Protein AF-A0A3D2GSN3-F1 (afdb_monomer_lite)

Structure (mmCIF, N/CA/C/O backbone):
data_AF-A0A3D2GSN3-F1
#
_entry.id   AF-A0A3D2GSN3-F1
#
loop_
_atom_site.group_PDB
_atom_site.id
_atom_site.type_symbol
_atom_site.label_atom_id
_atom_site.label_alt_id
_atom_site.label_comp_id
_atom_site.label_asym_id
_atom_site.label_entity_id
_atom_site.label_seq_id
_atom_site.pdbx_PDB_ins_code
_atom_site.Cartn_x
_atom_site.Cartn_y
_atom_site.Cartn_z
_atom_site.occupancy
_atom_site.B_iso_or_equiv
_atom_site.auth_seq_id
_atom_site.auth_comp_id
_atom_site.auth_asym_id
_atom_site.auth_atom_id
_atom_site.pdbx_PDB_model_num
ATOM 1 N N . MET A 1 1 ? 17.374 -20.292 -20.333 1.00 43.75 1 MET A N 1
ATOM 2 C CA . MET A 1 1 ? 17.295 -19.160 -21.279 1.00 43.75 1 MET A CA 1
ATOM 3 C C . MET A 1 1 ? 16.305 -18.171 -20.679 1.00 43.75 1 MET A C 1
ATOM 5 O O . MET A 1 1 ? 15.161 -18.552 -20.487 1.00 43.75 1 MET A O 1
ATOM 9 N N . VAL A 1 2 ? 16.750 -16.994 -20.233 1.00 46.53 2 VAL A N 1
ATOM 10 C CA . VAL A 1 2 ? 15.865 -16.000 -19.594 1.00 46.53 2 VAL A CA 1
ATOM 11 C C . VAL A 1 2 ? 14.959 -15.416 -20.677 1.00 46.53 2 VAL A C 1
ATOM 13 O O . VAL A 1 2 ? 15.464 -14.843 -21.643 1.00 46.53 2 VAL A O 1
ATOM 16 N N . GLU A 1 3 ? 13.643 -15.599 -20.566 1.00 51.44 3 GLU A N 1
ATOM 17 C CA . GLU A 1 3 ? 12.701 -15.005 -21.516 1.00 51.44 3 GLU A CA 1
ATOM 18 C C . GLU A 1 3 ? 12.764 -13.481 -21.413 1.00 51.44 3 GLU A C 1
ATOM 20 O O . GLU A 1 3 ? 12.422 -12.886 -20.390 1.00 51.44 3 GLU A O 1
ATOM 25 N N . ARG A 1 4 ? 13.216 -12.833 -22.491 1.00 67.69 4 ARG A N 1
ATOM 26 C CA . ARG A 1 4 ? 13.216 -11.375 -22.578 1.00 67.69 4 ARG A CA 1
ATOM 27 C C . ARG A 1 4 ? 11.768 -10.893 -22.749 1.00 67.69 4 ARG A C 1
ATOM 29 O O . ARG A 1 4 ? 11.079 -11.354 -23.664 1.00 67.69 4 ARG A O 1
ATOM 36 N N . PRO A 1 5 ? 11.300 -9.932 -21.936 1.00 77.31 5 PRO A N 1
ATOM 37 C CA . PRO A 1 5 ? 9.986 -9.327 -22.098 1.00 77.31 5 PRO A CA 1
ATOM 38 C C . PRO A 1 5 ? 9.761 -8.844 -23.536 1.00 77.31 5 PRO A C 1
ATOM 40 O O . PRO A 1 5 ? 10.570 -8.101 -24.092 1.00 77.31 5 PRO A O 1
ATOM 43 N N . ARG A 1 6 ? 8.622 -9.210 -24.138 1.00 75.12 6 ARG A N 1
ATOM 44 C CA . ARG A 1 6 ? 8.281 -8.859 -25.535 1.00 75.12 6 ARG A CA 1
ATOM 45 C C . ARG A 1 6 ? 8.362 -7.353 -25.829 1.00 75.12 6 ARG A C 1
ATOM 47 O O . ARG A 1 6 ? 8.603 -6.969 -26.970 1.00 75.12 6 ARG A O 1
ATOM 54 N N . LYS A 1 7 ? 8.161 -6.497 -24.818 1.00 74.50 7 LYS A N 1
ATOM 55 C CA . LYS A 1 7 ? 8.315 -5.036 -24.926 1.00 74.50 7 LYS A CA 1
ATOM 56 C C . LYS A 1 7 ? 9.772 -4.608 -25.139 1.00 74.50 7 LYS A C 1
ATOM 58 O O . LYS A 1 7 ? 10.011 -3.821 -26.047 1.00 74.50 7 LYS A O 1
ATOM 63 N N . LEU A 1 8 ? 10.718 -5.181 -24.391 1.00 70.62 8 LEU A N 1
ATOM 64 C CA . LEU A 1 8 ? 12.150 -4.895 -24.541 1.00 70.62 8 LEU A CA 1
ATOM 65 C C . LEU A 1 8 ? 12.641 -5.287 -25.934 1.00 70.62 8 LEU A C 1
ATOM 67 O O . LEU A 1 8 ? 13.290 -4.499 -26.609 1.00 70.62 8 LEU A O 1
ATOM 71 N N . VAL A 1 9 ? 12.222 -6.455 -26.427 1.00 72.12 9 VAL A N 1
ATOM 72 C CA . VAL A 1 9 ? 12.554 -6.905 -27.790 1.00 72.12 9 VAL A CA 1
ATOM 73 C C . VAL A 1 9 ? 12.039 -5.921 -28.850 1.00 72.12 9 VAL A C 1
ATOM 75 O O . VAL A 1 9 ? 12.721 -5.653 -29.835 1.00 72.12 9 VAL A O 1
ATOM 78 N N . ARG A 1 10 ? 10.849 -5.340 -28.653 1.00 76.56 10 ARG A N 1
ATOM 79 C CA . ARG A 1 10 ? 10.297 -4.321 -29.562 1.00 76.56 10 ARG A CA 1
ATOM 80 C C . ARG A 1 10 ? 11.048 -2.991 -29.488 1.00 76.56 10 ARG A C 1
ATOM 82 O O . ARG A 1 10 ? 11.235 -2.373 -30.530 1.00 76.56 10 ARG A O 1
ATOM 89 N N . GLN A 1 11 ? 11.453 -2.547 -28.298 1.00 75.25 11 GLN A N 1
ATOM 90 C CA . GLN A 1 11 ? 12.229 -1.312 -28.117 1.00 75.25 11 GLN A CA 1
ATOM 91 C C . GLN A 1 11 ? 13.612 -1.428 -28.758 1.00 75.25 11 GLN A C 1
ATOM 93 O O . GLN A 1 11 ? 13.996 -0.553 -29.528 1.00 75.25 11 GLN A O 1
ATOM 98 N N . ILE A 1 12 ? 14.285 -2.561 -28.543 1.00 74.00 12 ILE A N 1
ATOM 99 C CA . ILE A 1 12 ? 15.570 -2.880 -29.173 1.00 74.00 12 ILE A CA 1
ATOM 100 C C . ILE A 1 12 ? 15.413 -2.860 -30.701 1.00 74.00 12 ILE A C 1
ATOM 102 O O . ILE A 1 12 ? 16.077 -2.088 -31.384 1.00 74.00 12 ILE A O 1
ATOM 106 N N . LYS A 1 13 ? 14.451 -3.600 -31.265 1.00 73.88 13 LYS A N 1
ATOM 107 C CA . LYS A 1 13 ? 14.225 -3.602 -32.725 1.00 73.88 13 LYS A CA 1
ATOM 108 C C . LYS A 1 13 ? 13.909 -2.218 -33.301 1.00 73.88 13 LYS A C 1
ATOM 110 O O . LYS A 1 13 ? 14.298 -1.925 -34.425 1.00 73.88 13 LYS A O 1
ATOM 115 N N . ARG A 1 14 ? 13.205 -1.368 -32.546 1.00 78.56 14 ARG A N 1
ATOM 116 C CA . ARG A 1 14 ? 12.863 -0.003 -32.965 1.00 78.56 14 ARG A CA 1
ATOM 117 C C . ARG A 1 14 ? 14.085 0.916 -33.004 1.00 78.56 14 ARG A C 1
ATOM 119 O O . ARG A 1 14 ? 14.197 1.693 -33.942 1.00 78.56 14 ARG A O 1
ATOM 126 N N . LYS A 1 15 ? 14.960 0.846 -32.000 1.00 74.12 15 LYS A N 1
ATOM 127 C CA . LYS A 1 15 ? 16.110 1.756 -31.853 1.00 74.12 15 LYS A CA 1
ATOM 128 C C . LYS A 1 15 ? 17.323 1.331 -32.673 1.00 74.12 15 LYS A C 1
ATOM 130 O O . LYS A 1 15 ? 18.033 2.182 -33.184 1.00 74.12 15 LYS A O 1
ATOM 135 N N . PHE A 1 16 ? 17.502 0.027 -32.871 1.00 73.69 16 PHE A N 1
ATOM 136 C CA . PHE A 1 16 ? 18.623 -0.532 -33.631 1.00 73.69 16 PHE A CA 1
ATOM 137 C C . PHE A 1 16 ? 18.303 -0.784 -35.117 1.00 73.69 16 PHE A C 1
ATOM 139 O O . PHE A 1 16 ? 19.140 -1.303 -35.852 1.00 73.69 16 PHE A O 1
ATOM 146 N N . GLY A 1 17 ? 17.092 -0.432 -35.572 1.00 67.69 17 GLY A N 1
ATOM 147 C CA . GLY A 1 17 ? 16.731 -0.316 -36.993 1.00 67.69 17 GLY A CA 1
ATOM 148 C C . GLY A 1 17 ? 16.762 -1.603 -37.827 1.00 67.69 17 GLY A C 1
ATOM 149 O O . GLY A 1 17 ? 16.519 -1.544 -39.030 1.00 67.69 17 GLY A O 1
ATOM 150 N N . THR A 1 18 ? 17.039 -2.765 -37.231 1.00 64.31 18 THR A N 1
ATOM 151 C CA . THR A 1 18 ? 17.248 -4.024 -37.959 1.00 64.31 18 THR A CA 1
ATOM 152 C C . THR A 1 18 ? 16.326 -5.139 -37.443 1.00 64.31 18 THR A C 1
ATOM 154 O O . THR A 1 18 ? 16.216 -5.355 -36.232 1.00 64.31 18 THR A O 1
ATOM 157 N N . PRO A 1 19 ? 15.648 -5.8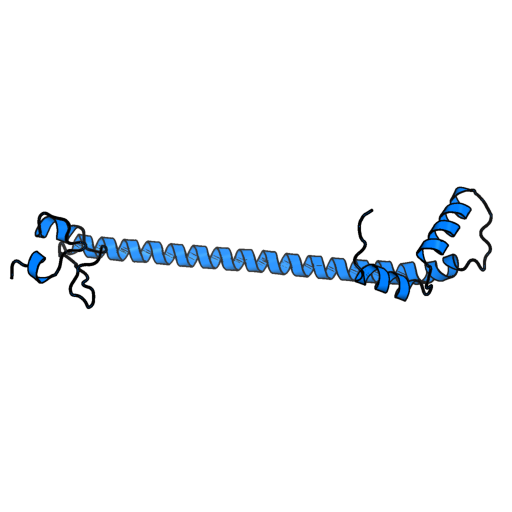88 -38.342 1.00 61.25 19 PRO A N 1
ATOM 158 C CA . PRO A 1 19 ? 14.802 -7.028 -37.967 1.00 61.25 19 PRO A CA 1
ATOM 159 C C . PRO A 1 19 ? 15.557 -8.134 -37.213 1.00 61.25 19 PRO A C 1
ATOM 161 O O . PRO A 1 19 ? 14.926 -8.866 -36.439 1.00 61.25 19 PRO A O 1
ATOM 164 N N . ASP A 1 20 ? 16.878 -8.197 -37.430 1.00 69.81 20 ASP A N 1
ATOM 165 C CA . ASP A 1 20 ? 17.818 -9.220 -36.960 1.00 69.81 20 ASP A CA 1
ATOM 166 C C . ASP A 1 20 ? 19.039 -8.617 -36.227 1.00 69.81 20 ASP A C 1
ATOM 168 O O . ASP A 1 20 ? 20.182 -9.041 -36.390 1.00 69.81 20 ASP A O 1
ATOM 172 N N . ALA A 1 21 ? 18.795 -7.568 -35.432 1.00 65.44 21 ALA A N 1
ATOM 173 C CA . ALA A 1 21 ? 19.830 -6.879 -34.656 1.00 65.44 21 ALA A CA 1
ATOM 174 C C . ALA A 1 21 ? 20.656 -7.842 -33.781 1.00 65.44 21 ALA A C 1
ATOM 176 O O . ALA A 1 21 ? 21.868 -7.690 -33.678 1.00 65.44 21 ALA A O 1
ATOM 177 N N . ASP A 1 22 ? 20.014 -8.856 -33.187 1.00 69.44 22 ASP A N 1
ATOM 178 C CA . ASP A 1 22 ? 20.684 -9.850 -32.340 1.00 69.44 22 ASP A CA 1
ATOM 179 C C . ASP A 1 22 ? 21.761 -10.634 -33.120 1.00 69.44 22 ASP A C 1
ATOM 181 O O . ASP A 1 22 ? 22.865 -10.809 -32.608 1.00 69.44 22 ASP A O 1
ATOM 185 N N . ALA A 1 23 ? 21.483 -11.060 -34.360 1.00 71.38 23 ALA A N 1
ATOM 186 C CA . ALA A 1 23 ? 22.464 -11.757 -35.194 1.00 71.38 23 ALA A CA 1
ATOM 187 C C . ALA A 1 23 ? 23.601 -10.825 -35.642 1.00 71.38 23 ALA A C 1
ATOM 189 O O . ALA A 1 23 ? 24.768 -11.211 -35.587 1.00 71.38 23 ALA A O 1
ATOM 190 N N . GLY A 1 24 ? 23.279 -9.579 -36.007 1.00 71.00 24 GLY A N 1
ATOM 191 C CA . GLY A 1 24 ? 24.273 -8.577 -36.408 1.00 71.00 24 GLY A CA 1
ATOM 192 C C . GLY A 1 24 ? 25.216 -8.157 -35.275 1.00 71.00 24 GLY A C 1
ATOM 193 O O . GLY A 1 24 ? 26.411 -7.983 -35.505 1.00 71.00 24 GLY A O 1
ATOM 194 N N . PHE A 1 25 ? 24.711 -8.036 -34.043 1.00 73.19 25 PHE A N 1
ATOM 195 C CA . PHE A 1 25 ? 25.546 -7.767 -32.867 1.00 73.19 25 PHE A CA 1
ATOM 196 C C . PHE A 1 25 ? 26.422 -8.960 -32.485 1.00 73.19 25 PHE A C 1
ATOM 198 O O . PHE A 1 25 ? 27.558 -8.760 -32.058 1.00 73.19 25 PHE A O 1
ATOM 205 N N . LEU A 1 26 ? 25.924 -10.190 -32.653 1.00 76.69 26 LEU A N 1
ATOM 206 C CA . LEU A 1 26 ? 26.709 -11.400 -32.409 1.00 76.69 26 LEU A CA 1
ATOM 207 C C . LEU A 1 26 ? 27.870 -11.529 -33.407 1.00 76.69 26 LEU A C 1
ATOM 209 O O . LEU A 1 26 ? 28.979 -11.891 -33.017 1.00 76.69 26 LEU A O 1
ATOM 213 N N . ASP A 1 27 ? 27.617 -11.204 -34.676 1.00 73.50 27 ASP A N 1
ATOM 214 C CA . ASP A 1 27 ? 28.617 -11.230 -35.746 1.00 73.50 27 ASP A CA 1
ATOM 215 C C . ASP A 1 27 ? 29.675 -10.131 -35.565 1.00 73.50 27 ASP A C 1
ATOM 217 O O . ASP A 1 27 ? 30.873 -10.405 -35.599 1.00 73.50 27 ASP A O 1
ATOM 221 N N . LEU A 1 28 ? 29.245 -8.911 -35.218 1.00 74.94 28 LEU A N 1
ATOM 222 C CA . LEU A 1 28 ? 30.154 -7.820 -34.862 1.00 74.94 28 LEU A CA 1
ATOM 223 C C . LEU A 1 28 ? 31.024 -8.173 -33.645 1.00 74.94 28 LEU A C 1
ATOM 225 O O . LEU A 1 28 ? 32.229 -7.934 -33.654 1.00 74.94 28 LEU A O 1
ATOM 229 N N . HIS A 1 29 ? 30.431 -8.755 -32.597 1.00 78.38 29 HIS A N 1
ATOM 230 C CA . HIS A 1 29 ? 31.172 -9.208 -31.419 1.00 78.38 29 HIS A CA 1
ATOM 231 C C . HIS A 1 29 ? 32.230 -10.249 -31.801 1.00 78.38 29 HIS A C 1
ATOM 233 O O . HIS A 1 29 ? 33.354 -10.194 -31.308 1.00 78.38 29 HIS A O 1
ATOM 239 N N . ARG A 1 30 ? 31.893 -11.188 -32.691 1.00 79.12 30 ARG A N 1
ATOM 240 C CA . ARG A 1 30 ? 32.821 -12.212 -33.176 1.00 79.12 30 ARG A CA 1
ATOM 241 C C . ARG A 1 30 ? 34.000 -11.600 -33.932 1.00 79.12 30 ARG A C 1
ATOM 243 O O . ARG A 1 30 ? 35.133 -11.857 -33.549 1.00 79.12 30 ARG A O 1
ATOM 250 N N . GLN A 1 31 ? 33.744 -10.726 -34.905 1.00 77.12 31 GLN A N 1
ATOM 251 C CA . GLN A 1 31 ? 34.790 -10.047 -35.685 1.00 77.12 31 GLN A CA 1
ATOM 252 C C . GLN A 1 31 ? 35.726 -9.205 -34.800 1.00 77.12 31 GLN A C 1
ATOM 254 O O . GLN A 1 31 ? 36.944 -9.250 -34.966 1.00 77.12 31 GLN A O 1
ATOM 259 N N . LEU A 1 32 ? 35.176 -8.497 -33.804 1.00 78.19 32 LEU A N 1
ATOM 260 C CA . LEU A 1 32 ? 35.964 -7.723 -32.835 1.00 78.19 32 LEU A CA 1
ATOM 261 C C . LEU A 1 32 ? 36.810 -8.605 -31.902 1.00 78.19 32 LEU A C 1
ATOM 263 O O . LEU A 1 32 ? 37.885 -8.186 -31.480 1.00 78.19 32 LEU A O 1
ATOM 267 N N . THR A 1 33 ? 36.334 -9.808 -31.571 1.00 81.56 33 THR A N 1
ATOM 268 C CA . THR A 1 33 ? 37.050 -10.753 -30.693 1.00 81.56 33 THR A CA 1
ATOM 269 C C . THR A 1 33 ? 38.135 -11.519 -31.453 1.00 81.56 33 THR A C 1
ATOM 271 O O . THR A 1 33 ? 39.207 -11.769 -30.905 1.00 81.56 33 THR A O 1
ATOM 274 N N . ASP A 1 34 ? 37.877 -11.842 -32.721 1.00 83.00 34 ASP A N 1
ATOM 275 C CA . ASP A 1 34 ? 38.779 -12.601 -33.593 1.00 83.00 34 ASP A CA 1
ATOM 276 C C . ASP A 1 34 ? 39.867 -11.710 -34.241 1.00 83.00 34 ASP A C 1
ATOM 278 O O . ASP A 1 34 ? 40.785 -12.214 -34.889 1.00 83.00 34 ASP A O 1
ATOM 282 N N . GLY A 1 35 ? 39.821 -10.388 -34.019 1.00 71.06 35 GLY A N 1
ATOM 283 C CA . GLY A 1 35 ? 40.835 -9.431 -34.480 1.00 71.06 35 GLY A CA 1
ATOM 284 C C . GLY A 1 35 ? 40.754 -9.098 -35.973 1.00 71.06 35 GLY A C 1
ATOM 285 O O . GLY A 1 35 ? 41.725 -8.596 -36.543 1.00 71.06 35 GLY A O 1
ATOM 286 N N . GLU A 1 36 ? 39.618 -9.377 -36.614 1.00 73.25 36 GLU A N 1
ATOM 287 C CA . GLU A 1 36 ? 39.374 -9.025 -38.011 1.00 73.25 36 GLU A CA 1
ATOM 288 C C . GLU A 1 36 ? 39.021 -7.536 -38.152 1.00 73.25 36 GLU A C 1
ATOM 290 O O . GLU A 1 36 ? 38.351 -6.938 -37.306 1.00 73.25 36 GLU A O 1
ATOM 295 N N . ASN A 1 37 ? 39.468 -6.914 -39.248 1.00 74.25 37 ASN A N 1
ATOM 296 C CA . ASN A 1 37 ? 39.066 -5.547 -39.574 1.00 74.25 37 ASN A CA 1
ATOM 297 C C . ASN A 1 37 ? 37.586 -5.538 -39.969 1.00 74.25 37 ASN A C 1
ATOM 299 O O . ASN A 1 37 ? 37.228 -5.985 -41.059 1.00 74.25 37 ASN A O 1
ATOM 303 N N . VAL A 1 38 ? 36.745 -4.987 -39.096 1.00 73.25 38 VAL A N 1
ATOM 304 C CA . VAL A 1 38 ? 35.323 -4.772 -39.378 1.00 73.25 38 VAL A CA 1
ATOM 305 C C . VAL A 1 38 ? 35.191 -3.809 -40.559 1.00 73.25 38 VAL A C 1
ATOM 307 O O . VAL A 1 38 ? 35.768 -2.717 -40.556 1.00 73.25 38 VAL A O 1
ATOM 310 N N . ALA A 1 39 ? 34.431 -4.210 -41.578 1.00 74.69 39 ALA A N 1
ATOM 311 C CA . ALA A 1 39 ? 34.188 -3.371 -42.743 1.00 74.69 39 ALA A CA 1
ATOM 312 C C . ALA A 1 39 ? 33.448 -2.071 -42.336 1.00 74.69 39 ALA A C 1
ATOM 314 O O . ALA A 1 39 ? 32.523 -2.131 -41.523 1.00 74.69 39 ALA A O 1
ATOM 315 N N . PRO A 1 40 ? 33.810 -0.888 -42.875 1.00 69.69 40 PRO A N 1
ATOM 316 C CA . PRO A 1 40 ? 33.196 0.392 -42.491 1.00 69.69 40 PRO A CA 1
ATOM 317 C C . PRO A 1 40 ? 31.678 0.477 -42.730 1.00 69.69 40 PRO A C 1
ATOM 319 O O . PRO A 1 40 ? 31.001 1.302 -42.124 1.00 69.69 40 PRO A O 1
ATOM 322 N N . ASP A 1 41 ? 31.149 -0.360 -43.620 1.00 73.06 41 ASP A N 1
ATOM 323 C CA . ASP A 1 41 ? 29.744 -0.482 -44.011 1.00 73.06 41 ASP A CA 1
ATOM 324 C C . ASP A 1 41 ? 29.000 -1.607 -43.268 1.00 73.06 41 ASP A C 1
ATOM 326 O O . ASP A 1 41 ? 27.865 -1.943 -43.616 1.00 73.06 41 ASP A O 1
ATOM 330 N N . HIS A 1 42 ? 29.603 -2.184 -42.223 1.00 70.88 42 HIS A N 1
ATOM 331 C CA . HIS A 1 42 ? 28.994 -3.273 -41.473 1.00 70.88 42 HIS A CA 1
ATOM 332 C C . HIS A 1 42 ? 27.643 -2.840 -40.859 1.00 70.88 42 HIS A C 1
ATOM 334 O O . HIS A 1 42 ? 27.579 -1.846 -40.126 1.00 70.88 42 HIS A O 1
ATOM 340 N N . PRO A 1 43 ? 26.547 -3.596 -41.067 1.00 69.12 43 PRO A N 1
ATOM 341 C CA . PRO A 1 43 ? 25.194 -3.197 -40.659 1.00 69.12 43 PRO A CA 1
ATOM 342 C C . PRO A 1 43 ? 25.048 -2.969 -39.145 1.00 69.12 43 PRO A C 1
ATOM 344 O O . PRO A 1 43 ? 24.241 -2.150 -38.709 1.00 69.12 43 PRO A O 1
ATOM 347 N N . ALA A 1 44 ? 25.862 -3.643 -38.327 1.00 69.88 44 ALA A N 1
ATOM 348 C CA . ALA A 1 44 ? 25.889 -3.431 -36.879 1.00 69.88 44 ALA A CA 1
ATOM 349 C C . ALA A 1 44 ? 26.530 -2.091 -36.455 1.00 69.88 44 ALA A C 1
ATOM 351 O O . ALA A 1 44 ? 26.159 -1.563 -35.410 1.00 69.88 44 ALA A O 1
ATOM 352 N N . ILE A 1 45 ? 27.424 -1.499 -37.263 1.00 74.00 45 ILE A N 1
ATOM 353 C CA . ILE A 1 45 ? 27.992 -0.162 -36.997 1.00 74.00 45 ILE A CA 1
ATOM 354 C C . ILE A 1 45 ? 26.896 0.903 -37.112 1.00 74.00 45 ILE A C 1
ATOM 356 O O . ILE A 1 45 ? 26.795 1.779 -36.256 1.00 74.00 45 ILE A O 1
ATOM 360 N N . ALA A 1 46 ? 26.013 0.787 -38.109 1.00 71.56 46 ALA A N 1
ATOM 361 C CA . ALA A 1 46 ? 24.836 1.649 -38.225 1.00 71.56 46 ALA A CA 1
ATOM 362 C C . ALA A 1 46 ? 23.862 1.464 -37.044 1.00 71.56 46 ALA A C 1
ATOM 364 O O . ALA A 1 46 ? 23.271 2.432 -36.573 1.00 71.56 46 ALA A O 1
ATOM 365 N N . GLY A 1 47 ? 23.738 0.238 -36.521 1.00 68.50 47 GLY A N 1
ATOM 366 C CA . GLY A 1 47 ? 22.967 -0.045 -35.307 1.00 68.50 47 GLY A CA 1
ATOM 367 C C . GLY A 1 47 ? 23.536 0.639 -34.056 1.00 68.50 47 GLY A C 1
ATOM 368 O O . GLY A 1 47 ? 22.774 1.149 -33.238 1.00 68.50 47 GLY A O 1
ATOM 369 N N . LEU A 1 48 ? 24.863 0.719 -33.920 1.00 75.00 48 LEU A N 1
ATOM 370 C CA . LEU A 1 48 ? 25.518 1.382 -32.784 1.00 75.00 48 LEU A CA 1
ATOM 371 C C . LEU A 1 48 ? 25.234 2.889 -32.706 1.00 75.00 48 LEU A C 1
ATOM 373 O O . LEU A 1 48 ? 25.309 3.451 -31.616 1.00 75.00 48 LEU A O 1
ATOM 377 N N . ALA A 1 49 ? 24.845 3.534 -33.810 1.00 77.12 49 ALA A N 1
ATOM 378 C CA . ALA A 1 49 ? 24.462 4.946 -33.800 1.00 77.12 49 ALA A CA 1
ATOM 379 C C . ALA A 1 49 ? 23.252 5.223 -32.883 1.00 77.12 49 ALA A C 1
ATOM 381 O O . ALA A 1 49 ? 23.200 6.270 -32.249 1.00 77.12 49 ALA A O 1
ATOM 382 N N . GLY A 1 50 ? 22.317 4.272 -32.759 1.00 75.44 50 GLY A N 1
ATOM 383 C CA . GLY A 1 50 ? 21.149 4.379 -31.872 1.00 75.44 50 GLY A CA 1
ATOM 384 C C . GLY A 1 50 ? 21.399 3.929 -30.428 1.00 75.44 50 GLY A C 1
ATOM 385 O O . GLY A 1 50 ? 20.474 3.955 -29.616 1.00 75.44 50 GLY A O 1
ATOM 386 N N . LEU A 1 51 ? 22.620 3.483 -30.098 1.00 81.19 51 LEU A N 1
ATOM 387 C CA . LEU A 1 51 ? 22.949 2.963 -28.769 1.00 81.19 51 LEU A CA 1
ATOM 388 C C . LEU A 1 51 ? 22.962 4.068 -27.710 1.00 81.19 51 LEU A C 1
ATOM 390 O O . LEU A 1 51 ? 22.457 3.834 -26.617 1.00 81.19 51 LEU A O 1
ATOM 394 N N . SER A 1 52 ? 23.509 5.247 -28.030 1.00 81.38 52 SER A N 1
ATOM 395 C CA . SER A 1 52 ? 23.542 6.382 -27.093 1.00 81.38 52 SER A CA 1
ATOM 396 C C . SER A 1 52 ? 22.123 6.778 -26.691 1.00 81.38 52 SER A C 1
ATOM 398 O O . SER A 1 52 ? 21.779 6.696 -25.518 1.00 81.38 52 SER A O 1
ATOM 400 N N . ASP A 1 53 ? 21.263 7.044 -27.677 1.00 82.56 53 ASP A N 1
ATOM 401 C CA . ASP A 1 53 ? 19.858 7.402 -27.456 1.00 82.56 53 ASP A CA 1
ATOM 402 C C . ASP A 1 53 ? 19.082 6.329 -26.680 1.00 82.56 53 ASP A C 1
ATOM 404 O O . ASP A 1 53 ? 18.159 6.631 -25.925 1.00 82.56 53 ASP A O 1
ATOM 408 N N . PHE A 1 54 ? 19.408 5.050 -26.893 1.00 84.44 54 PHE A N 1
ATOM 409 C CA . PHE A 1 54 ? 18.800 3.955 -26.145 1.00 84.44 54 PHE A CA 1
ATOM 410 C C . PHE A 1 54 ? 19.263 3.936 -24.683 1.00 84.44 54 PHE A C 1
ATOM 412 O O . PHE A 1 54 ? 18.437 3.729 -23.797 1.00 84.44 54 PHE A O 1
ATOM 419 N N . ILE A 1 55 ? 20.557 4.144 -24.425 1.00 85.94 55 ILE A N 1
ATOM 420 C CA . ILE A 1 55 ? 21.102 4.219 -23.063 1.00 85.94 55 ILE A CA 1
ATOM 421 C C . ILE A 1 55 ? 20.499 5.411 -22.320 1.00 85.94 55 ILE A C 1
ATOM 423 O O . ILE A 1 55 ? 20.096 5.240 -21.172 1.00 85.94 55 ILE A O 1
ATOM 427 N N . ASP A 1 56 ? 20.372 6.564 -22.975 1.00 86.94 56 ASP A N 1
ATOM 428 C CA . ASP A 1 56 ? 19.776 7.764 -22.385 1.00 86.94 56 ASP A CA 1
ATOM 429 C C . ASP A 1 56 ? 18.297 7.539 -22.022 1.00 86.94 56 ASP A C 1
ATOM 431 O O . ASP A 1 56 ? 17.885 7.829 -20.902 1.00 86.94 56 ASP A O 1
ATOM 435 N N . GLU A 1 57 ? 17.506 6.916 -22.906 1.00 87.88 57 GLU A N 1
ATOM 436 C CA . GLU A 1 57 ? 16.100 6.570 -22.622 1.00 87.88 57 GLU A CA 1
ATOM 437 C C . GLU A 1 57 ? 15.971 5.544 -21.481 1.00 87.88 57 GLU A C 1
ATOM 439 O O . GLU A 1 57 ? 15.057 5.611 -20.650 1.00 87.88 57 GLU A O 1
ATOM 444 N N . VAL A 1 58 ? 16.888 4.574 -21.416 1.00 87.75 58 VAL A N 1
ATOM 445 C CA . VAL A 1 58 ? 16.943 3.617 -20.305 1.00 87.75 58 VAL A CA 1
ATOM 446 C C . VAL A 1 58 ? 17.289 4.342 -19.005 1.00 87.75 58 VAL A C 1
ATOM 448 O O . VAL A 1 58 ? 16.615 4.110 -18.002 1.00 87.75 58 VAL A O 1
ATOM 451 N N . ALA A 1 59 ? 18.282 5.232 -19.014 1.00 83.50 59 ALA A N 1
ATOM 452 C CA . ALA A 1 59 ? 18.676 6.019 -17.851 1.00 83.50 59 ALA A CA 1
ATOM 453 C C . ALA A 1 59 ? 17.514 6.882 -17.333 1.00 83.50 59 ALA A C 1
ATOM 455 O O . ALA A 1 59 ? 17.203 6.814 -16.145 1.00 83.50 59 ALA A O 1
ATOM 456 N N . GLU A 1 60 ? 16.805 7.581 -18.222 1.00 91.88 60 GLU A N 1
ATOM 457 C CA . GLU A 1 60 ? 15.609 8.367 -17.889 1.00 91.88 60 GLU A CA 1
ATOM 458 C C . GLU A 1 60 ? 14.504 7.486 -17.278 1.00 91.88 60 GLU A C 1
ATOM 460 O O . GLU A 1 60 ? 13.875 7.840 -16.280 1.00 91.88 60 GLU A O 1
ATOM 465 N N . THR A 1 61 ? 14.296 6.284 -17.826 1.00 90.00 61 THR A N 1
ATOM 466 C CA . THR A 1 61 ? 13.318 5.330 -17.281 1.00 90.00 61 THR A CA 1
ATOM 467 C C . THR A 1 61 ? 13.687 4.892 -15.860 1.00 90.00 61 THR A C 1
ATOM 469 O O . THR A 1 61 ? 12.806 4.759 -15.007 1.00 90.00 61 THR A O 1
ATOM 472 N N . TYR A 1 62 ? 14.974 4.658 -15.591 1.00 90.19 62 TYR A N 1
ATOM 473 C CA . TYR A 1 62 ? 15.451 4.303 -14.255 1.00 90.19 62 TYR A CA 1
ATOM 474 C C . TYR A 1 62 ? 15.345 5.471 -13.272 1.00 90.19 62 TYR A C 1
ATOM 476 O O . TYR A 1 62 ? 14.958 5.243 -12.129 1.00 90.19 62 TYR A O 1
ATOM 484 N N . GLU A 1 63 ? 15.624 6.699 -13.707 1.00 91.38 63 GLU A N 1
ATOM 485 C CA . GLU A 1 63 ? 15.436 7.906 -12.895 1.00 91.38 63 GLU A CA 1
ATOM 486 C C . GLU A 1 63 ? 13.961 8.080 -12.508 1.00 91.38 63 GLU A C 1
ATOM 488 O O . GLU A 1 63 ? 13.630 8.205 -11.328 1.00 91.38 63 GLU A O 1
ATOM 493 N N . HIS A 1 64 ? 13.051 7.943 -13.475 1.00 91.75 64 HIS A N 1
ATOM 494 C CA . HIS A 1 64 ? 11.617 8.009 -13.212 1.00 91.75 64 HIS A CA 1
ATOM 495 C C . HIS A 1 64 ? 11.134 6.897 -12.269 1.00 91.75 64 HIS A C 1
ATOM 497 O O . HIS A 1 64 ? 10.266 7.114 -11.415 1.00 91.75 64 HIS A O 1
ATOM 503 N N . TYR A 1 65 ? 11.688 5.690 -12.408 1.00 92.19 65 TYR A N 1
ATOM 504 C CA . TYR A 1 65 ? 11.385 4.582 -11.510 1.00 92.19 65 TYR A CA 1
ATOM 505 C C . TYR A 1 65 ? 11.872 4.861 -10.085 1.00 92.19 65 TYR A C 1
ATOM 507 O O . TYR A 1 65 ? 11.123 4.627 -9.139 1.00 92.19 65 TYR A O 1
ATOM 515 N N . ASP A 1 66 ? 13.086 5.388 -9.923 1.00 92.19 66 ASP A N 1
ATOM 516 C CA . ASP A 1 66 ? 13.645 5.739 -8.615 1.00 92.19 66 ASP A CA 1
ATOM 517 C C . ASP A 1 66 ? 12.798 6.814 -7.917 1.00 92.19 66 ASP A C 1
ATOM 519 O O . ASP A 1 66 ? 12.426 6.664 -6.751 1.00 92.19 66 ASP A O 1
ATOM 523 N N . ASP A 1 67 ? 12.379 7.846 -8.649 1.00 94.38 67 ASP A N 1
ATOM 524 C CA . ASP A 1 67 ? 11.474 8.876 -8.133 1.00 94.38 67 ASP A CA 1
ATOM 525 C C . ASP A 1 67 ? 10.113 8.307 -7.723 1.00 94.38 67 ASP A C 1
ATOM 527 O O . ASP A 1 67 ? 9.592 8.611 -6.645 1.00 94.38 67 ASP A O 1
ATOM 531 N N . THR A 1 68 ? 9.555 7.419 -8.544 1.00 94.44 68 THR A N 1
ATOM 532 C CA . THR A 1 68 ? 8.290 6.739 -8.248 1.00 94.44 68 THR A CA 1
ATOM 533 C C . THR A 1 68 ? 8.407 5.878 -6.988 1.00 94.44 68 THR A C 1
ATOM 535 O O . THR A 1 68 ? 7.541 5.925 -6.112 1.00 94.44 68 THR A O 1
ATOM 538 N N . VAL A 1 69 ? 9.504 5.132 -6.840 1.00 93.81 69 VAL A N 1
ATOM 539 C CA . VAL A 1 69 ? 9.779 4.321 -5.647 1.00 93.81 69 VAL A CA 1
ATOM 540 C C . VAL A 1 69 ? 9.922 5.200 -4.406 1.00 93.81 69 VAL A C 1
ATOM 542 O O . VAL A 1 69 ? 9.297 4.904 -3.385 1.00 93.81 69 VAL A O 1
ATOM 545 N N . LYS A 1 70 ? 10.666 6.312 -4.478 1.00 95.44 70 LYS A N 1
ATOM 546 C CA . LYS A 1 70 ? 10.794 7.270 -3.364 1.00 95.44 70 LYS A CA 1
ATOM 547 C C . LYS A 1 70 ? 9.438 7.821 -2.931 1.00 95.44 70 LYS A C 1
ATOM 549 O O . LYS A 1 70 ? 9.164 7.897 -1.731 1.00 95.44 70 LYS A O 1
ATOM 554 N N . LEU A 1 71 ? 8.575 8.173 -3.885 1.00 95.75 71 LEU A N 1
ATOM 555 C CA . LEU A 1 71 ? 7.218 8.639 -3.596 1.00 95.75 71 LEU A CA 1
ATOM 556 C C . LEU A 1 71 ? 6.377 7.556 -2.916 1.00 95.75 71 LEU A C 1
ATOM 558 O O . LEU A 1 71 ? 5.730 7.836 -1.907 1.00 95.75 71 LEU A O 1
ATOM 562 N N . HIS A 1 72 ? 6.414 6.317 -3.411 1.00 92.75 72 HIS A N 1
ATOM 563 C CA . HIS A 1 72 ? 5.688 5.209 -2.789 1.00 92.75 72 HIS A CA 1
ATOM 564 C C . HIS A 1 72 ? 6.166 4.919 -1.365 1.00 92.75 72 HIS A C 1
ATOM 566 O O . HIS A 1 72 ? 5.331 4.744 -0.479 1.00 92.75 72 HIS A O 1
ATOM 572 N N . ILE A 1 73 ? 7.479 4.932 -1.122 1.00 94.44 73 ILE A N 1
ATOM 573 C CA . ILE A 1 73 ? 8.051 4.765 0.221 1.00 94.44 73 ILE A CA 1
ATOM 574 C C . ILE A 1 73 ? 7.572 5.886 1.146 1.00 94.44 73 ILE A C 1
ATOM 576 O O . ILE A 1 73 ? 7.115 5.623 2.258 1.00 94.44 73 ILE A O 1
A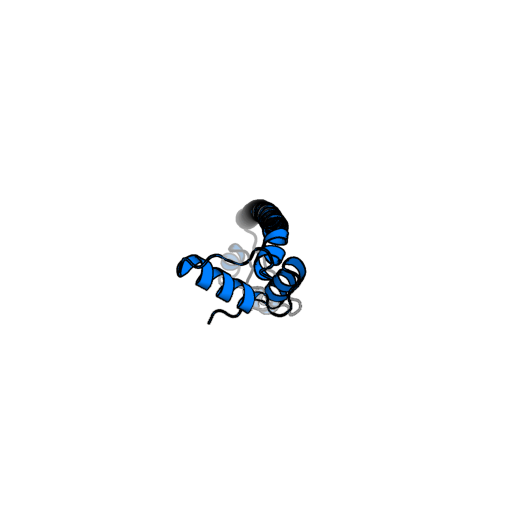TOM 580 N N . ARG A 1 74 ? 7.629 7.142 0.688 1.00 94.88 74 ARG A N 1
ATOM 581 C CA . ARG A 1 74 ? 7.161 8.289 1.473 1.00 94.88 74 ARG A CA 1
ATOM 582 C C . ARG A 1 74 ? 5.678 8.167 1.821 1.00 94.88 74 ARG A C 1
ATOM 584 O O . ARG A 1 74 ? 5.319 8.373 2.977 1.00 94.88 74 ARG A O 1
ATOM 591 N N . ASN A 1 75 ? 4.836 7.814 0.853 1.00 93.75 75 ASN A N 1
ATOM 592 C CA . ASN A 1 75 ? 3.401 7.645 1.072 1.00 93.75 75 ASN A CA 1
ATOM 593 C C . ASN A 1 75 ? 3.115 6.504 2.052 1.00 93.75 75 ASN A C 1
ATOM 595 O O . ASN A 1 75 ? 2.310 6.677 2.959 1.00 93.75 75 ASN A O 1
ATOM 599 N N . ALA A 1 76 ? 3.816 5.373 1.923 1.00 93.31 76 ALA A N 1
ATOM 600 C CA . ALA A 1 76 ? 3.681 4.254 2.850 1.00 93.31 76 ALA A CA 1
ATOM 601 C C . ALA A 1 76 ? 4.039 4.657 4.289 1.00 93.31 76 ALA A C 1
ATOM 603 O O . ALA A 1 76 ? 3.315 4.311 5.221 1.00 93.31 76 ALA A O 1
ATOM 604 N N . ASN A 1 77 ? 5.106 5.439 4.469 1.00 94.00 77 ASN A N 1
ATOM 605 C CA . ASN A 1 77 ? 5.501 5.939 5.784 1.00 94.00 77 ASN A CA 1
ATOM 606 C C . ASN A 1 77 ? 4.449 6.885 6.381 1.00 94.00 77 ASN A C 1
ATOM 608 O O . ASN A 1 77 ? 4.116 6.748 7.554 1.00 94.00 77 ASN A O 1
ATOM 612 N N . ILE A 1 78 ? 3.898 7.806 5.582 1.00 93.75 78 ILE A N 1
ATOM 613 C CA . ILE A 1 78 ? 2.834 8.722 6.029 1.00 93.75 78 ILE A CA 1
ATOM 614 C C . ILE A 1 78 ? 1.592 7.931 6.445 1.00 93.75 78 ILE A C 1
ATOM 616 O O . ILE A 1 78 ? 1.104 8.105 7.556 1.00 93.75 78 ILE A O 1
ATOM 620 N N . SER A 1 79 ? 1.124 7.009 5.601 1.00 91.44 79 SER A N 1
ATOM 621 C CA . SER A 1 79 ? -0.049 6.190 5.919 1.00 91.44 79 SER A CA 1
ATOM 622 C C . SER A 1 79 ? 0.172 5.308 7.149 1.00 91.44 79 SER A C 1
ATOM 624 O O . SER A 1 79 ? -0.743 5.134 7.947 1.00 91.44 79 SER A O 1
ATOM 626 N N . SER A 1 80 ? 1.379 4.766 7.339 1.00 94.62 80 SER A N 1
ATOM 627 C CA . SER A 1 80 ? 1.702 3.993 8.541 1.00 94.62 80 SER A CA 1
ATOM 628 C C . SER A 1 80 ? 1.659 4.854 9.803 1.00 94.62 80 SER A C 1
ATOM 630 O O . SER A 1 80 ? 1.183 4.391 10.837 1.00 94.62 80 SER A O 1
ATOM 632 N N . GLU A 1 81 ? 2.157 6.086 9.732 1.00 95.50 81 GLU A N 1
ATOM 633 C CA . GLU A 1 81 ? 2.140 7.018 10.857 1.00 95.50 81 GLU A CA 1
ATOM 634 C C . GLU A 1 81 ? 0.706 7.437 11.208 1.00 95.50 81 GLU A C 1
ATOM 636 O O . GLU A 1 81 ? 0.307 7.366 12.369 1.00 95.50 81 GLU A O 1
ATOM 641 N N . GLU A 1 82 ? -0.110 7.772 10.206 1.00 95.06 82 GLU A N 1
ATOM 642 C CA . GLU A 1 82 ? -1.529 8.103 10.392 1.00 95.06 82 GLU A CA 1
ATOM 643 C C . GLU A 1 82 ? -2.315 6.939 11.017 1.00 95.06 82 GLU A C 1
ATOM 645 O O . GLU A 1 82 ? -3.097 7.143 11.948 1.00 95.06 82 GLU A O 1
ATOM 650 N N . LEU A 1 83 ? -2.073 5.703 10.564 1.00 95.12 83 LEU A N 1
ATOM 651 C CA . LEU A 1 83 ? -2.692 4.506 11.141 1.00 95.12 83 LEU A CA 1
ATOM 652 C C . LEU A 1 83 ? -2.276 4.286 12.598 1.00 95.12 83 LEU A C 1
ATOM 654 O O . LEU A 1 83 ? -3.116 3.948 13.433 1.00 95.12 83 LEU A O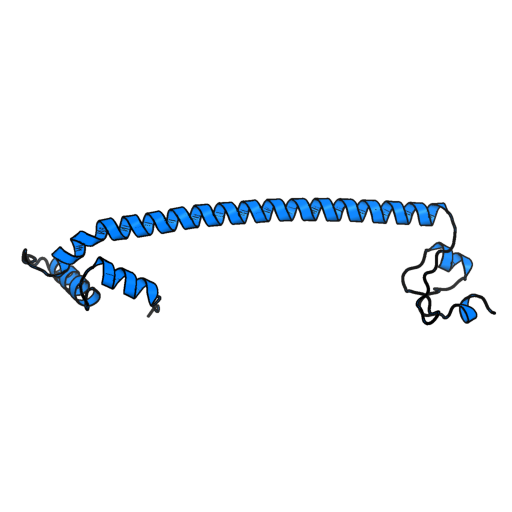 1
ATOM 658 N N . ASN A 1 84 ? -1.000 4.497 12.926 1.00 95.19 84 ASN A N 1
ATOM 659 C CA . ASN A 1 84 ? -0.515 4.379 14.300 1.00 95.19 84 ASN A CA 1
ATOM 660 C C . ASN A 1 84 ? -1.152 5.430 15.214 1.00 95.19 84 ASN A C 1
ATOM 662 O O . ASN A 1 84 ? -1.578 5.099 16.322 1.00 95.19 84 ASN A O 1
ATOM 666 N N . GLN A 1 85 ? -1.280 6.671 14.744 1.00 94.62 85 GLN A N 1
ATOM 667 C CA . GLN A 1 85 ? -1.944 7.741 15.489 1.00 94.62 85 GLN A CA 1
ATOM 668 C C . GLN A 1 85 ? -3.430 7.441 15.711 1.00 94.62 85 GLN A C 1
ATOM 670 O O . GLN A 1 85 ? -3.917 7.555 16.838 1.00 94.62 85 GLN A O 1
ATOM 675 N N . ALA A 1 86 ? -4.141 6.992 14.673 1.00 94.12 86 ALA A N 1
ATOM 676 C CA . ALA A 1 86 ? -5.546 6.606 14.777 1.00 94.12 86 ALA A CA 1
ATOM 677 C C . ALA A 1 86 ? -5.751 5.438 15.757 1.00 94.12 86 ALA A C 1
ATOM 679 O O . ALA A 1 86 ? -6.638 5.493 16.611 1.00 94.12 86 ALA A O 1
ATOM 680 N N . ASN A 1 87 ? -4.897 4.413 15.697 1.00 94.50 87 ASN A N 1
ATOM 681 C CA . ASN A 1 87 ? -4.927 3.293 16.638 1.00 94.50 87 ASN A CA 1
ATOM 682 C C . ASN A 1 87 ? -4.637 3.738 18.076 1.00 94.50 87 ASN A C 1
ATOM 684 O O . ASN A 1 87 ? -5.312 3.290 19.002 1.00 94.50 87 ASN A O 1
ATOM 688 N N . GLY A 1 88 ? -3.673 4.642 18.271 1.00 95.69 88 GLY A N 1
ATOM 689 C CA . GLY A 1 88 ? -3.380 5.229 19.578 1.00 95.69 88 GLY A CA 1
ATOM 690 C C . GLY A 1 88 ? -4.584 5.979 20.155 1.00 95.69 88 GLY A C 1
ATOM 691 O O . GLY A 1 88 ? -4.957 5.753 21.307 1.00 95.69 88 GLY A O 1
ATOM 692 N N . ALA A 1 89 ? -5.246 6.802 19.339 1.00 94.81 89 ALA A N 1
ATOM 693 C CA . ALA A 1 89 ? -6.454 7.523 19.735 1.00 94.81 89 ALA A CA 1
ATOM 694 C C . ALA A 1 89 ? -7.614 6.572 20.084 1.00 94.81 89 ALA A C 1
ATOM 696 O O . ALA A 1 89 ? -8.292 6.771 21.093 1.00 94.81 89 ALA A O 1
ATOM 697 N N . LEU A 1 90 ? -7.816 5.506 19.301 1.00 95.25 90 LEU A N 1
ATOM 698 C CA . LEU A 1 90 ? -8.822 4.476 19.585 1.00 95.25 90 LEU A CA 1
ATOM 699 C C . LEU A 1 90 ? -8.533 3.731 20.890 1.00 95.25 90 LEU A C 1
ATOM 701 O O . LEU A 1 90 ? -9.443 3.526 21.691 1.00 95.25 90 LEU A O 1
ATOM 705 N N . ALA A 1 91 ? -7.277 3.353 21.131 1.00 93.75 91 ALA A N 1
ATOM 706 C CA . ALA A 1 91 ? -6.878 2.696 22.370 1.00 93.75 91 ALA A CA 1
ATOM 707 C C . ALA A 1 91 ? -7.110 3.604 23.586 1.00 93.75 91 ALA A C 1
ATOM 709 O O . ALA A 1 91 ? -7.626 3.150 24.609 1.00 93.75 91 ALA A O 1
ATOM 710 N N . GLN A 1 92 ? -6.789 4.895 23.461 1.00 94.12 92 GLN A N 1
ATOM 711 C CA . GLN A 1 92 ? -7.044 5.878 24.507 1.00 94.12 92 GLN A CA 1
ATOM 712 C C . GLN A 1 92 ? -8.543 6.028 24.783 1.00 94.12 92 GLN A C 1
ATOM 714 O O . GLN A 1 92 ? -8.949 5.972 25.942 1.00 94.12 92 GLN A O 1
ATOM 719 N N . LEU A 1 93 ? -9.367 6.157 23.739 1.00 93.31 93 LEU A N 1
ATOM 720 C CA . LEU A 1 93 ? -10.819 6.253 23.876 1.00 93.31 93 LEU A CA 1
ATOM 721 C C . LEU A 1 93 ? -11.407 5.005 24.540 1.00 93.31 93 LEU A C 1
ATOM 723 O O . LEU A 1 93 ? -12.214 5.123 25.459 1.00 93.31 93 LEU A O 1
ATOM 727 N N . ASN A 1 94 ? -10.980 3.817 24.109 1.00 89.25 94 ASN A N 1
ATOM 728 C CA . ASN A 1 94 ? -11.429 2.558 24.691 1.00 89.25 94 ASN A CA 1
ATOM 729 C C . ASN A 1 94 ? -11.070 2.481 26.185 1.00 89.25 94 ASN A C 1
ATOM 731 O O . ASN A 1 94 ? -11.904 2.122 27.013 1.00 89.25 94 ASN A O 1
ATOM 735 N N . ASN A 1 95 ? -9.859 2.910 26.553 1.00 89.19 95 ASN A N 1
ATOM 736 C CA . ASN A 1 95 ? -9.443 2.970 27.950 1.00 89.19 95 ASN A CA 1
ATOM 737 C C . ASN A 1 95 ? -10.272 3.980 28.764 1.00 89.19 95 ASN A C 1
ATOM 739 O O . ASN A 1 95 ? -10.698 3.681 29.880 1.00 89.19 95 ASN A O 1
ATOM 743 N N . SER A 1 96 ? -10.557 5.160 28.205 1.00 89.44 96 SER A N 1
ATOM 744 C CA . SER A 1 96 ? -11.425 6.150 28.850 1.00 89.44 96 SER A CA 1
ATOM 745 C C . SER A 1 96 ? -12.840 5.610 29.061 1.00 89.44 96 SER A C 1
ATOM 747 O O . SER A 1 96 ? -13.375 5.749 30.157 1.00 89.44 96 SER A O 1
ATOM 749 N N . LEU A 1 97 ? -13.423 4.946 28.059 1.00 86.06 97 LEU A N 1
ATOM 750 C CA . LEU A 1 97 ? -14.739 4.312 28.177 1.00 86.06 97 LEU A CA 1
ATOM 751 C C . LEU A 1 97 ? -14.737 3.209 29.236 1.00 86.06 97 LEU A C 1
ATOM 753 O O . LEU A 1 97 ? -15.626 3.189 30.083 1.00 86.06 97 LEU A O 1
ATOM 757 N N . SER A 1 98 ? -13.723 2.342 29.240 1.00 82.81 98 SER A N 1
ATOM 758 C CA . SER A 1 98 ? -13.569 1.304 30.264 1.00 82.81 98 SER A CA 1
ATOM 759 C C . SER A 1 98 ? -13.482 1.909 31.665 1.00 82.81 98 SER A C 1
ATOM 761 O O . SER A 1 98 ? -14.188 1.468 32.565 1.00 82.81 98 SER A O 1
ATOM 763 N N . THR A 1 99 ? -12.685 2.966 31.839 1.00 84.12 99 THR A N 1
ATOM 764 C CA . THR A 1 99 ? -12.543 3.667 33.123 1.00 84.12 99 THR A CA 1
ATOM 765 C C . THR A 1 99 ? -13.867 4.285 33.578 1.00 84.12 99 THR A C 1
ATOM 767 O O . THR A 1 99 ? -14.235 4.159 34.743 1.00 84.12 99 THR A O 1
ATOM 770 N N . ILE A 1 100 ? -14.612 4.925 32.670 1.00 83.62 100 ILE A N 1
ATOM 771 C CA . ILE A 1 100 ? -15.930 5.499 32.976 1.00 83.62 100 ILE A CA 1
ATOM 772 C C . ILE A 1 100 ? -16.899 4.391 33.402 1.00 83.62 100 ILE A C 1
ATOM 774 O O . ILE A 1 100 ? -17.540 4.521 34.446 1.00 83.62 100 ILE A O 1
ATOM 778 N N . MET A 1 101 ? -16.961 3.289 32.647 1.00 80.75 101 MET A N 1
ATOM 779 C CA . MET A 1 101 ? -17.823 2.147 32.961 1.00 80.75 101 MET A CA 1
ATOM 780 C C . MET A 1 101 ? -17.478 1.510 34.312 1.00 80.75 101 MET A C 1
ATOM 782 O O . MET A 1 101 ? -18.381 1.156 35.062 1.00 80.75 101 MET A O 1
ATOM 786 N N . GLU A 1 102 ? -16.193 1.387 34.651 1.00 78.25 102 GLU A N 1
ATOM 787 C CA . GLU A 1 102 ? -15.766 0.881 35.960 1.00 78.25 102 GLU A CA 1
ATOM 788 C C . GLU A 1 102 ? -16.074 1.871 37.096 1.00 78.25 102 GLU A C 1
ATOM 790 O O . GLU A 1 102 ? -16.479 1.450 38.177 1.00 78.25 102 GLU A O 1
ATOM 795 N N . SER A 1 103 ? -15.940 3.181 36.857 1.00 79.06 103 SER A N 1
ATOM 796 C CA . SER A 1 103 ? -16.171 4.215 37.877 1.00 79.06 103 SER A CA 1
ATOM 797 C C . SER A 1 103 ? -17.637 4.381 38.283 1.00 79.06 103 SER A C 1
ATOM 799 O O . SER A 1 103 ? -17.913 4.746 39.424 1.00 79.06 103 SER A O 1
ATOM 801 N N . LEU A 1 104 ? -18.573 4.111 37.368 1.00 77.19 104 LEU A N 1
ATOM 802 C CA . LEU A 1 104 ? -20.007 4.237 37.634 1.00 77.19 104 LEU A CA 1
ATOM 803 C C . LEU A 1 104 ? -20.521 3.107 38.536 1.00 77.19 104 LEU A C 1
ATOM 805 O O . LEU A 1 104 ? -21.540 3.274 39.195 1.00 77.19 104 LEU A O 1
ATOM 809 N N . GLY A 1 105 ? -19.832 1.959 38.583 1.00 73.50 105 GLY A N 1
ATOM 810 C CA . GLY A 1 105 ? -20.295 0.777 39.321 1.00 73.50 105 GLY A CA 1
ATOM 811 C C . GLY A 1 105 ? -21.609 0.185 38.786 1.00 73.50 105 GLY A C 1
ATOM 812 O O . GLY A 1 105 ? -22.173 -0.717 39.401 1.00 73.50 105 GLY A O 1
ATOM 813 N N . GLU A 1 106 ? -22.099 0.682 37.649 1.00 79.69 106 GLU A N 1
ATOM 814 C CA . GLU A 1 106 ? -23.350 0.266 37.027 1.00 79.69 106 GLU A CA 1
ATOM 815 C C . GLU A 1 106 ? -23.123 -0.901 36.052 1.00 79.69 106 GLU A C 1
ATOM 817 O O . GLU A 1 106 ? -22.141 -0.970 35.300 1.00 79.69 106 GLU A O 1
ATOM 822 N N . GLY A 1 107 ? -24.061 -1.848 36.061 1.00 83.69 107 GLY A N 1
ATOM 823 C CA . GLY A 1 107 ? -24.113 -2.925 35.081 1.00 83.69 107 GLY A CA 1
ATOM 824 C C . GLY A 1 107 ? -24.569 -2.386 33.729 1.00 83.69 107 GLY A C 1
ATOM 825 O O . GLY A 1 107 ? -25.715 -1.964 33.597 1.00 83.69 107 GLY A O 1
ATOM 826 N N . LEU A 1 108 ? -23.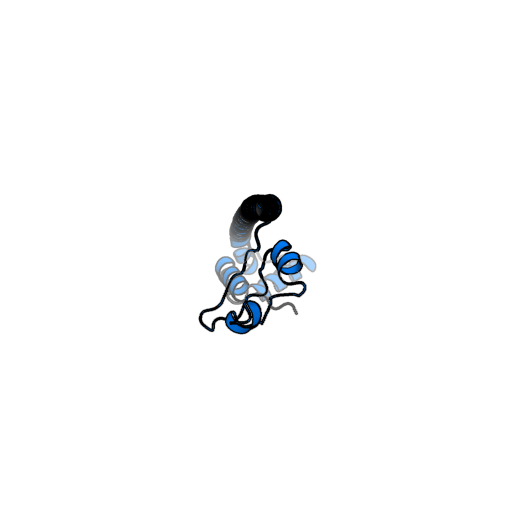695 -2.420 32.723 1.00 86.44 108 LEU A N 1
ATOM 827 C CA . LEU A 1 108 ? -24.049 -2.122 31.340 1.00 86.44 108 LEU A CA 1
ATOM 828 C C . LEU A 1 108 ? -24.202 -3.439 30.583 1.00 86.44 108 LEU A C 1
ATOM 830 O O . LEU A 1 108 ? -23.320 -4.304 30.625 1.00 86.44 108 LEU A O 1
ATOM 834 N N . LEU A 1 109 ? -25.331 -3.577 29.8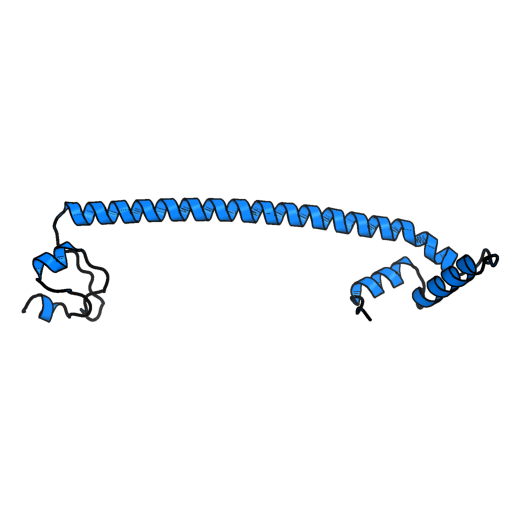99 1.00 89.88 109 LEU A N 1
ATOM 835 C CA . LEU A 1 109 ? -25.702 -4.735 29.099 1.00 89.88 109 LEU A CA 1
ATOM 836 C C . LEU A 1 109 ? -26.168 -4.241 27.735 1.00 89.88 109 LEU A C 1
ATOM 838 O O . LEU A 1 109 ? -26.908 -3.260 27.649 1.00 89.88 109 LEU A O 1
ATOM 842 N N . PHE A 1 110 ? -25.768 -4.937 26.680 1.00 91.06 110 PHE A N 1
ATOM 843 C CA . PHE A 1 110 ? -26.251 -4.683 25.330 1.00 91.06 110 PHE A CA 1
ATOM 844 C C . PHE A 1 110 ? -27.079 -5.879 24.884 1.00 91.06 110 PHE A C 1
ATOM 846 O O . PHE A 1 110 ? -26.616 -7.010 24.991 1.00 91.06 110 PHE A O 1
ATOM 853 N N . PHE A 1 111 ? -28.283 -5.635 24.375 1.00 93.56 111 PHE A N 1
ATOM 854 C CA . PHE A 1 111 ? -29.167 -6.685 23.878 1.00 93.56 111 PHE A CA 1
ATOM 855 C C . PHE A 1 111 ? -29.350 -6.555 22.369 1.00 93.56 111 PHE A C 1
ATOM 857 O O . PHE A 1 111 ? -29.505 -5.448 21.847 1.00 93.56 111 PHE A O 1
ATOM 864 N N . GLY A 1 112 ? -29.330 -7.692 21.678 1.00 92.62 112 GLY A N 1
ATOM 865 C CA . GLY A 1 112 ? -29.692 -7.787 20.271 1.00 92.62 112 GLY A CA 1
ATOM 866 C C . GLY A 1 112 ? -31.189 -7.567 20.040 1.00 92.62 112 GLY A C 1
ATOM 867 O O . GLY A 1 112 ? -31.991 -7.492 20.972 1.00 92.62 112 GLY A O 1
ATOM 868 N N . ALA A 1 113 ? -31.586 -7.486 18.767 1.00 94.19 113 ALA A N 1
ATOM 869 C CA . ALA A 1 113 ? -32.997 -7.363 18.381 1.00 94.19 113 ALA A CA 1
ATOM 870 C C . ALA A 1 113 ? -33.844 -8.594 18.775 1.00 94.19 113 ALA A C 1
ATOM 872 O O . ALA A 1 113 ? -35.066 -8.503 18.858 1.00 94.19 113 ALA A O 1
ATOM 873 N N . ASP A 1 114 ? -33.196 -9.730 19.022 1.00 94.56 114 ASP A N 1
ATOM 874 C CA . ASP A 1 114 ? -33.762 -10.975 19.546 1.00 94.56 114 ASP A CA 1
ATOM 875 C C . ASP A 1 114 ? -33.905 -10.988 21.080 1.00 94.56 114 ASP A C 1
ATOM 877 O O . ASP A 1 114 ? -34.468 -11.929 21.641 1.00 94.56 114 ASP A O 1
ATOM 881 N N . GLY A 1 115 ? -33.421 -9.948 21.766 1.00 92.69 115 GLY A N 1
ATOM 882 C CA . GLY A 1 115 ? -33.421 -9.859 23.223 1.00 92.69 115 GLY A CA 1
ATOM 883 C C . GLY A 1 115 ? -32.330 -10.690 23.902 1.00 92.69 115 GLY A C 1
ATOM 884 O O . GLY A 1 115 ? -32.382 -10.839 25.124 1.00 92.69 115 GLY A O 1
ATOM 885 N N . ILE A 1 116 ? -31.353 -11.216 23.153 1.00 95.19 116 ILE A N 1
ATOM 886 C CA . ILE A 1 116 ? -30.195 -11.942 23.691 1.00 95.19 116 ILE A CA 1
ATOM 887 C C . ILE A 1 116 ? -29.094 -10.944 24.061 1.00 95.19 116 ILE A C 1
ATOM 889 O O . ILE A 1 116 ? -28.809 -10.005 23.313 1.00 95.19 116 ILE A O 1
ATOM 893 N N . CYS A 1 117 ? -28.490 -11.109 25.238 1.00 94.19 117 CYS A N 1
ATOM 894 C CA . CYS A 1 117 ? -27.389 -10.262 25.683 1.00 94.19 117 CYS A CA 1
ATOM 895 C C . CYS A 1 117 ? -26.107 -10.559 24.894 1.00 94.19 117 CYS A C 1
ATOM 897 O O . CYS A 1 117 ? -25.686 -11.707 24.773 1.00 94.19 117 CYS A O 1
ATOM 899 N N . SER A 1 118 ? -25.457 -9.497 24.427 1.00 92.88 118 SER A N 1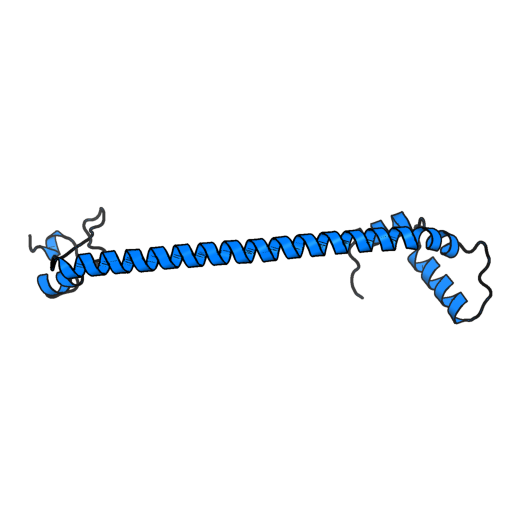
ATOM 900 C CA . SER A 1 118 ? -24.153 -9.521 23.767 1.00 92.88 118 SER A CA 1
ATOM 901 C C . SER A 1 118 ? -23.039 -10.032 24.692 1.00 92.88 118 SER A C 1
ATOM 903 O O . SER A 1 118 ? -23.148 -9.972 25.921 1.00 92.88 118 SER A O 1
ATOM 905 N N . ASP A 1 119 ? -21.930 -10.472 24.095 1.00 92.06 119 ASP A N 1
ATOM 906 C CA . ASP A 1 119 ? -20.678 -10.801 24.786 1.00 92.06 119 ASP A CA 1
ATOM 907 C C . ASP A 1 119 ? -19.939 -9.555 25.311 1.00 92.06 119 ASP A C 1
ATOM 909 O O . ASP A 1 119 ? -19.074 -9.656 26.187 1.00 92.06 119 ASP A O 1
ATOM 913 N N . VAL A 1 120 ? -20.327 -8.370 24.834 1.00 86.56 120 VAL A N 1
ATOM 914 C CA . VAL A 1 120 ? -19.882 -7.071 25.340 1.00 86.56 120 VAL A CA 1
ATOM 915 C C . VAL A 1 120 ? -20.805 -6.622 26.475 1.00 86.56 120 VAL A C 1
ATOM 917 O O . VAL A 1 120 ? -21.946 -6.231 26.247 1.00 86.56 120 VAL A O 1
ATOM 920 N N . TYR A 1 121 ? -20.311 -6.649 27.711 1.00 87.81 121 TYR A N 1
ATOM 921 C CA . TYR A 1 121 ? -21.014 -6.168 28.908 1.00 87.81 121 TYR A CA 1
ATOM 922 C C . TYR A 1 121 ? -20.010 -5.649 29.949 1.00 87.81 121 TYR A C 1
ATOM 924 O O . TYR A 1 121 ? -18.833 -6.022 29.927 1.00 87.81 121 TYR A O 1
ATOM 932 N N . SER A 1 122 ? -20.450 -4.787 30.875 1.00 87.12 122 SER A N 1
ATOM 933 C CA . SER A 1 122 ? -19.557 -4.269 31.922 1.00 87.12 122 SER A CA 1
ATOM 934 C C . SER A 1 122 ? -19.228 -5.341 32.963 1.00 87.12 122 SER A C 1
ATOM 936 O O . SER A 1 122 ? -20.027 -6.234 33.252 1.00 87.12 122 SER A O 1
ATOM 938 N N . ARG A 1 123 ? -18.042 -5.252 33.577 1.00 84.19 123 ARG A N 1
ATOM 939 C CA . ARG A 1 123 ? -17.631 -6.191 34.634 1.00 84.19 123 ARG A CA 1
ATOM 940 C C . ARG A 1 123 ? -18.615 -6.188 35.811 1.00 84.19 123 ARG A C 1
ATOM 942 O O . ARG A 1 123 ? -18.945 -7.265 36.297 1.00 84.19 123 ARG A O 1
ATOM 949 N N . ALA A 1 124 ? -19.145 -5.018 36.174 1.00 86.12 124 ALA A N 1
ATOM 950 C CA . ALA A 1 124 ? -20.150 -4.866 37.225 1.00 86.12 124 ALA A CA 1
ATOM 951 C C . ALA A 1 124 ? -21.408 -5.716 36.975 1.00 86.12 124 ALA A C 1
ATOM 953 O O . ALA A 1 124 ? -21.998 -6.216 37.926 1.00 86.12 124 ALA A O 1
ATOM 954 N N . SER A 1 125 ? -21.785 -5.977 35.716 1.00 88.38 125 SER A N 1
ATOM 955 C CA . SER A 1 125 ? -22.901 -6.878 35.402 1.00 88.38 125 SER A CA 1
ATOM 956 C C . SER A 1 125 ? -22.671 -8.297 35.943 1.00 88.38 125 SER A C 1
ATOM 958 O O . SER A 1 125 ? -23.601 -8.910 36.457 1.00 88.38 125 SER A O 1
ATOM 960 N N . LYS A 1 126 ? -21.437 -8.825 35.917 1.00 88.38 126 LYS A N 1
ATOM 961 C CA . LYS A 1 126 ? -21.153 -10.140 36.529 1.00 88.38 126 LYS A CA 1
ATOM 962 C C . LYS A 1 126 ? -21.354 -10.125 38.035 1.00 88.38 126 LYS A C 1
ATOM 964 O O . LYS A 1 126 ? -21.877 -11.094 38.576 1.00 88.38 126 LYS A O 1
ATOM 969 N N . ASP A 1 127 ? -20.946 -9.044 38.685 1.00 87.94 127 ASP A N 1
ATOM 970 C CA . ASP A 1 127 ? -21.056 -8.907 40.134 1.00 87.94 127 ASP A CA 1
ATOM 971 C C . ASP A 1 127 ? -22.525 -8.736 40.554 1.00 87.94 127 ASP A C 1
ATOM 973 O O . ASP A 1 127 ? -22.960 -9.341 41.531 1.00 87.94 127 ASP A O 1
ATOM 977 N N . ILE A 1 128 ? -23.314 -7.994 39.767 1.00 87.94 128 ILE A N 1
ATOM 978 C CA . ILE A 1 128 ? -24.752 -7.774 39.984 1.00 87.94 128 ILE A CA 1
ATOM 979 C C . ILE A 1 128 ? -25.556 -9.068 39.793 1.00 87.94 128 ILE A C 1
ATOM 981 O O . ILE A 1 128 ? -26.397 -9.394 40.628 1.00 87.94 128 ILE A O 1
ATOM 985 N N . PHE A 1 129 ? -25.314 -9.814 38.710 1.00 89.62 129 PHE A N 1
ATOM 986 C CA . PHE A 1 129 ? -26.096 -11.016 38.383 1.00 89.62 129 PHE A CA 1
ATOM 987 C C . PHE A 1 129 ? -25.496 -12.317 38.940 1.00 89.62 129 PHE A C 1
ATOM 989 O O . PHE A 1 129 ? -26.113 -13.375 38.821 1.00 89.62 129 PHE A O 1
ATOM 996 N N . GLY A 1 130 ? -24.286 -12.279 39.508 1.00 89.75 130 GLY A N 1
ATOM 997 C CA . GLY A 1 130 ? -23.562 -13.451 40.019 1.00 89.75 130 GLY A CA 1
ATOM 998 C C . GLY A 1 130 ? -23.140 -14.467 38.945 1.00 89.75 130 GLY A C 1
ATOM 999 O O . GLY A 1 130 ? -22.636 -15.541 39.271 1.00 89.75 130 GLY A O 1
ATOM 1000 N N . ARG A 1 131 ? -23.357 -14.157 37.662 1.00 90.56 131 ARG A N 1
ATOM 1001 C CA . ARG A 1 131 ? -23.028 -14.993 36.498 1.00 90.56 131 ARG A CA 1
ATOM 1002 C C . ARG A 1 131 ? -22.733 -14.123 35.278 1.00 90.56 131 ARG A C 1
ATOM 1004 O O . ARG A 1 131 ? -23.021 -12.930 35.271 1.00 90.56 131 ARG A O 1
ATOM 1011 N N . SER A 1 132 ? -22.144 -14.713 34.237 1.00 92.31 132 SER A N 1
ATOM 1012 C CA . SER A 1 132 ? -21.997 -14.019 32.952 1.00 92.31 132 SER A CA 1
ATOM 1013 C C . SER A 1 132 ? -23.377 -13.824 32.313 1.00 92.31 132 SER A C 1
ATOM 1015 O O . SER A 1 132 ? -24.116 -14.802 32.234 1.00 92.31 132 SER A O 1
ATOM 1017 N N . PRO A 1 133 ? -23.729 -12.601 31.879 1.00 92.62 133 PRO A N 1
ATOM 1018 C CA . PRO A 1 133 ? -24.992 -12.342 31.200 1.00 92.62 133 PRO A CA 1
ATOM 1019 C C . PRO A 1 133 ? -24.953 -12.676 29.699 1.00 92.62 133 PRO A C 1
ATOM 1021 O O . PRO A 1 133 ? -26.006 -12.663 29.079 1.00 92.62 133 PRO A O 1
ATOM 1024 N N . ALA A 1 134 ? -23.779 -12.961 29.118 1.00 95.06 134 ALA A N 1
ATOM 1025 C CA . ALA A 1 134 ? -23.628 -13.226 27.684 1.00 95.06 134 ALA A CA 1
ATOM 1026 C C . ALA A 1 134 ? -24.472 -14.412 27.217 1.00 95.06 134 ALA A C 1
ATOM 1028 O O . ALA A 1 134 ? -24.542 -15.427 27.909 1.00 95.06 134 ALA A O 1
ATOM 1029 N N . ASP A 1 135 ? -25.073 -14.270 26.036 1.00 95.38 135 ASP A N 1
ATOM 1030 C CA . ASP A 1 135 ? -25.925 -15.270 25.386 1.00 95.38 135 ASP A CA 1
ATOM 1031 C C . ASP A 1 135 ? -27.193 -15.641 26.182 1.00 95.38 135 ASP A C 1
ATOM 1033 O O . ASP A 1 135 ? -27.892 -16.596 25.843 1.00 95.38 135 ASP A O 1
ATOM 1037 N N . ILE A 1 136 ? -27.531 -14.874 27.226 1.00 94.69 136 ILE A N 1
ATOM 1038 C CA . ILE A 1 136 ? -28.752 -15.052 28.018 1.00 94.69 136 ILE A CA 1
ATOM 1039 C C . ILE A 1 136 ? -29.813 -14.064 27.532 1.00 94.69 136 ILE A C 1
ATOM 1041 O O . ILE A 1 136 ? -29.537 -12.882 27.303 1.00 94.69 136 ILE A O 1
ATOM 1045 N N . ALA A 1 137 ? -31.050 -14.536 27.393 1.00 94.88 137 ALA A N 1
ATOM 1046 C CA . ALA A 1 137 ? -32.171 -13.676 27.050 1.00 94.88 137 ALA A CA 1
ATOM 1047 C C . ALA A 1 137 ? -32.546 -12.734 28.207 1.00 94.88 137 ALA A C 1
ATOM 1049 O O . ALA A 1 137 ? -32.493 -13.110 29.379 1.00 94.88 137 ALA A O 1
ATOM 1050 N N . ILE A 1 138 ? -32.986 -11.514 27.886 1.00 93.19 138 ILE A N 1
ATOM 1051 C CA . ILE A 1 138 ? -33.271 -10.469 28.883 1.00 93.19 138 ILE A CA 1
ATOM 1052 C C . ILE A 1 138 ? -34.268 -10.905 29.969 1.00 93.19 138 ILE A C 1
ATOM 1054 O O . ILE A 1 138 ? -34.060 -10.609 31.143 1.00 93.19 138 ILE A O 1
ATOM 1058 N N . TRP A 1 139 ? -35.320 -11.646 29.607 1.00 93.50 139 TRP A N 1
ATOM 1059 C CA . TRP A 1 139 ? -36.324 -12.136 30.560 1.00 93.50 139 TRP A CA 1
ATOM 1060 C C . TRP A 1 139 ? -35.742 -13.166 31.535 1.00 93.50 139 TRP A C 1
ATOM 1062 O O . TRP A 1 139 ? -36.009 -13.104 32.732 1.00 93.50 139 TRP A O 1
ATOM 1072 N N . GLU A 1 140 ? -34.870 -14.056 31.055 1.00 93.06 140 GLU A N 1
ATOM 1073 C CA . GLU A 1 140 ? -34.187 -15.036 31.903 1.00 93.06 140 GLU A CA 1
ATOM 1074 C C . GLU A 1 140 ? -33.178 -14.361 32.843 1.00 93.06 140 GLU A C 1
ATOM 1076 O O . GLU A 1 140 ? -33.009 -14.775 33.994 1.00 93.06 140 GLU A O 1
ATOM 1081 N N . LEU A 1 141 ? -32.512 -13.304 32.373 1.00 89.75 141 LEU A N 1
ATOM 1082 C CA . LEU A 1 141 ? -31.562 -12.549 33.183 1.00 89.75 141 LEU A CA 1
ATOM 1083 C C . LEU A 1 141 ? -32.261 -11.772 34.309 1.00 89.75 141 LEU A C 1
ATOM 1085 O O . LEU A 1 141 ? -31.758 -11.753 35.432 1.00 89.75 141 LEU A O 1
ATOM 1089 N N . LEU A 1 142 ? -33.420 -11.172 34.019 1.00 88.12 142 LEU A N 1
ATOM 1090 C CA . LEU A 1 142 ? -34.208 -10.380 34.970 1.00 88.12 142 LEU A CA 1
ATOM 1091 C C . LEU A 1 142 ? -35.139 -11.214 35.864 1.00 88.12 142 LEU A C 1
ATOM 1093 O O . LEU A 1 142 ? -35.731 -10.655 36.784 1.00 88.12 142 LEU A O 1
ATOM 1097 N N . GLN A 1 143 ? -35.250 -12.525 35.622 1.00 84.69 143 GLN A N 1
ATOM 1098 C CA . GLN A 1 143 ? -36.186 -13.424 36.315 1.00 84.69 143 GLN A CA 1
ATOM 1099 C C . GLN A 1 143 ? -37.652 -12.957 36.215 1.00 84.69 143 GLN A C 1
ATOM 1101 O O . GLN A 1 143 ? -38.404 -13.046 37.189 1.00 84.69 143 GLN A O 1
ATOM 1106 N N . LEU A 1 144 ? -38.034 -12.435 35.045 1.00 68.44 144 LEU A N 1
ATOM 1107 C CA . LEU A 1 144 ? -39.386 -11.953 34.732 1.00 68.44 144 LEU A CA 1
ATOM 1108 C C . LEU A 1 144 ? -40.223 -13.006 34.000 1.00 68.44 144 LEU A C 1
ATOM 1110 O O . LEU A 1 144 ? -39.642 -13.784 33.208 1.00 68.44 144 LEU A O 1
#

Foldseek 3Di:
DDDDPPVVVVLLCVQLVDPPLVVLVVVVVVCVVVVHDDDPPRSNVSSVVSVVVVVVVVVVVVVVVVVVVVVVVVVVVVVVVVVVVVVVVVVVVVVVVLVVLVVVLDKAWDADPQQATDPDIHPSLCVVQVHRSHRPGPCRSVVD

Radius of gyration: 36.84 Å; chains: 1; bounding box: 80×28×84 Å

pLDDT: mean 83.52, std 10.67, range [43.75, 95.75]

Secondary structure (DSSP, 8-state):
-----HHHHHHHHHHS--TTHHHHHHHHHHHHHHT----TT-HHHHHHTTHHHHHHHHHHHHHHHHHHHHHHHHHHHHHHHHHHHHHHHHHHHHHHHHHHHHHH----EEE-TTSBEEEEE-HHHHHHHSS--TT-BHHHHHT-

Sequence (144 aa):
MVERPRKLVRQIKRKFGTPDADAGFLDLHRQLTDGENVAPDHPAIAGLAGLSDFIDEVAETYEHYDDTVKLHIRNANISSEELNQANGALAQLNNSLSTIMESLGEGLLFFGADGICSDVYSRASKDIFGRSPADIAIWELLQL